Protein AF-A0A7D8YXH8-F1 (afdb_monomer_lite)

pLDDT: mean 77.18, std 12.76, range [33.03, 92.81]

Organism: NCBI:txid1316786

Structure (mmCIF, N/CA/C/O backbone):
data_AF-A0A7D8YXH8-F1
#
_entry.id   AF-A0A7D8YXH8-F1
#
loop_
_atom_site.group_PDB
_atom_site.id
_atom_site.type_symbol
_atom_site.label_atom_id
_atom_site.label_alt_id
_atom_site.label_comp_id
_atom_site.label_asym_id
_atom_site.label_entity_id
_atom_site.label_seq_id
_atom_site.pdbx_PDB_ins_code
_atom_site.Cartn_x
_atom_site.Cartn_y
_atom_site.Cartn_z
_atom_site.occupancy
_atom_site.B_iso_or_equiv
_atom_site.auth_seq_id
_atom_site.auth_comp_id
_atom_site.auth_asym_id
_atom_site.auth_atom_id
_atom_site.pdbx_PDB_model_num
ATOM 1 N N . MET A 1 1 ? 0.342 18.482 -1.481 1.00 33.03 1 MET A N 1
ATOM 2 C CA . MET A 1 1 ? 1.082 17.246 -1.129 1.00 33.03 1 MET A CA 1
ATOM 3 C C . MET A 1 1 ? 0.401 16.021 -1.757 1.00 33.03 1 MET A C 1
ATOM 5 O O . MET A 1 1 ? 0.217 15.028 -1.075 1.00 33.03 1 MET A O 1
ATOM 9 N N . ALA A 1 2 ? 0.004 16.087 -3.037 1.00 36.50 2 ALA A N 1
ATOM 10 C CA . ALA A 1 2 ? -0.934 15.118 -3.626 1.00 36.50 2 ALA A CA 1
ATOM 11 C C . ALA A 1 2 ? -0.497 14.512 -4.977 1.00 36.50 2 ALA A C 1
ATOM 13 O O . ALA A 1 2 ? -1.180 13.625 -5.466 1.00 36.50 2 ALA A O 1
ATOM 14 N N . ASN A 1 3 ? 0.640 14.925 -5.553 1.00 48.53 3 ASN A N 1
ATOM 15 C CA . ASN A 1 3 ? 1.029 14.506 -6.913 1.00 48.53 3 ASN A CA 1
ATOM 16 C C . ASN A 1 3 ? 2.271 13.592 -6.931 1.00 48.53 3 ASN A C 1
ATOM 18 O O . ASN A 1 3 ? 2.843 13.333 -7.976 1.00 48.53 3 ASN A O 1
ATOM 22 N N . HIS A 1 4 ? 2.781 13.192 -5.763 1.00 54.00 4 HIS A N 1
ATOM 23 C CA . HIS A 1 4 ? 4.034 12.425 -5.662 1.00 54.00 4 HIS A CA 1
ATOM 24 C C . HIS A 1 4 ? 4.013 11.425 -4.495 1.00 54.00 4 HIS A C 1
ATOM 26 O O . HIS A 1 4 ? 5.056 10.936 -4.063 1.00 54.00 4 HIS A O 1
ATOM 32 N N . SER A 1 5 ? 2.822 11.125 -3.957 1.00 46.88 5 SER A N 1
ATOM 33 C CA . SER A 1 5 ? 2.689 10.123 -2.902 1.00 46.88 5 SER A CA 1
ATOM 34 C C . SER A 1 5 ? 2.623 8.737 -3.516 1.00 46.88 5 SER A C 1
ATOM 36 O O . SER A 1 5 ? 1.574 8.244 -3.914 1.00 46.88 5 SER A O 1
ATOM 38 N N . PHE A 1 6 ? 3.792 8.126 -3.546 1.00 52.47 6 PHE A N 1
ATOM 39 C CA . PHE A 1 6 ? 3.978 6.696 -3.630 1.00 52.47 6 PHE A CA 1
ATOM 40 C C . PHE A 1 6 ? 3.011 5.914 -2.742 1.00 52.47 6 PHE A C 1
ATOM 42 O O . PHE A 1 6 ? 2.905 6.195 -1.548 1.00 52.47 6 PHE A O 1
ATOM 49 N N . GLY A 1 7 ? 2.421 4.860 -3.301 1.00 54.75 7 GLY A N 1
ATOM 50 C CA . GLY A 1 7 ? 1.753 3.833 -2.518 1.00 54.75 7 GLY A CA 1
ATOM 51 C C . GLY A 1 7 ? 0.316 4.188 -2.173 1.00 54.75 7 GLY A C 1
ATOM 52 O O . GLY A 1 7 ? 0.025 4.882 -1.201 1.00 54.75 7 GLY A O 1
ATOM 53 N N . GLY A 1 8 ? -0.580 3.592 -2.946 1.00 59.09 8 GLY A N 1
ATOM 54 C CA . GLY A 1 8 ? -1.965 3.413 -2.569 1.00 59.09 8 GLY A CA 1
ATOM 55 C C . GLY A 1 8 ? -2.887 4.335 -3.333 1.00 59.09 8 GLY A C 1
ATOM 56 O O . GLY A 1 8 ? -3.049 5.504 -2.990 1.00 59.09 8 GLY A O 1
ATOM 57 N N . THR A 1 9 ? -3.543 3.769 -4.341 1.00 63.91 9 THR A N 1
ATOM 58 C CA . THR A 1 9 ? -4.816 4.264 -4.862 1.00 63.91 9 THR A CA 1
ATOM 59 C C . THR A 1 9 ? -5.681 4.768 -3.707 1.00 63.91 9 THR A C 1
ATOM 61 O O . THR A 1 9 ? -5.670 4.175 -2.624 1.00 63.91 9 THR A O 1
ATOM 64 N N . VAL A 1 10 ? -6.442 5.840 -3.941 1.00 68.81 10 VAL A N 1
ATOM 65 C CA . VAL A 1 10 ? -7.329 6.465 -2.939 1.00 68.81 10 VAL A CA 1
ATOM 66 C C . VAL A 1 10 ? -8.143 5.417 -2.169 1.00 68.81 10 VAL A C 1
ATOM 68 O O . VAL A 1 10 ? -8.282 5.514 -0.955 1.00 68.81 10 VAL A O 1
ATOM 71 N N . ASP A 1 11 ? -8.567 4.361 -2.862 1.00 67.38 11 ASP A N 1
ATOM 72 C CA . ASP A 1 11 ? -9.220 3.176 -2.309 1.00 67.38 11 ASP A CA 1
ATOM 73 C C . ASP A 1 11 ? -8.475 2.543 -1.109 1.00 67.38 11 ASP A C 1
ATOM 75 O O . ASP A 1 11 ? -8.995 2.485 0.007 1.00 67.38 11 ASP A O 1
ATOM 79 N N . THR A 1 12 ? -7.204 2.175 -1.286 1.00 71.12 12 THR A N 1
ATOM 80 C CA . THR A 1 12 ? -6.385 1.547 -0.233 1.00 71.12 12 THR A CA 1
ATOM 81 C C . THR A 1 12 ? -6.107 2.479 0.952 1.00 71.12 12 THR A C 1
ATOM 83 O O . THR A 1 12 ? -6.006 2.024 2.099 1.00 71.12 12 THR A O 1
ATOM 86 N N . GLN A 1 13 ? -6.009 3.789 0.698 1.00 73.19 13 GLN A N 1
ATOM 87 C CA . GLN A 1 13 ? -5.828 4.798 1.743 1.00 73.19 13 GLN A CA 1
ATOM 88 C C . GLN A 1 13 ? -7.108 4.964 2.564 1.00 73.19 13 GLN A C 1
ATOM 90 O O . GLN A 1 13 ? -7.046 4.997 3.794 1.00 73.19 13 GLN A O 1
ATOM 95 N N . CYS A 1 14 ? -8.269 4.999 1.903 1.00 81.00 14 CYS A N 1
ATOM 96 C CA . CYS A 1 14 ? -9.569 5.035 2.562 1.00 81.00 14 CYS A CA 1
ATOM 97 C C . CYS A 1 14 ? -9.785 3.791 3.425 1.00 81.00 14 CYS A C 1
ATOM 99 O O . CYS A 1 14 ? -10.120 3.925 4.602 1.00 81.00 14 CYS A O 1
ATOM 101 N N . PHE A 1 15 ? -9.525 2.598 2.887 1.00 77.81 15 PHE A N 1
ATOM 102 C CA . PHE A 1 15 ? -9.697 1.347 3.623 1.00 77.81 15 PHE A CA 1
ATOM 103 C C . PHE A 1 15 ? -8.807 1.305 4.872 1.00 77.81 15 PHE A C 1
ATOM 105 O O . PHE A 1 15 ? -9.300 1.139 5.991 1.00 77.81 15 PHE A O 1
ATOM 112 N N . THR A 1 16 ? -7.507 1.578 4.708 1.00 80.62 16 THR A N 1
ATOM 113 C CA . THR A 1 16 ? -6.550 1.633 5.827 1.00 80.62 16 THR A CA 1
ATOM 114 C C . THR A 1 16 ? -6.943 2.696 6.858 1.00 80.62 16 THR A C 1
ATOM 116 O O . THR A 1 16 ? -6.845 2.455 8.063 1.00 80.62 16 THR A O 1
ATOM 119 N N . GLY A 1 17 ? -7.429 3.856 6.409 1.00 84.12 17 GLY A N 1
ATOM 120 C CA . GLY A 1 17 ? -7.918 4.922 7.280 1.00 84.12 17 GLY A CA 1
ATOM 121 C C . GLY A 1 17 ? -9.124 4.493 8.117 1.00 84.12 17 GLY A C 1
ATOM 122 O O . GLY A 1 17 ? -9.136 4.695 9.331 1.00 84.12 17 GLY A O 1
ATOM 123 N N . VAL A 1 18 ? -10.110 3.832 7.507 1.00 87.12 18 VAL A N 1
ATOM 124 C CA . VAL A 1 18 ? -11.296 3.314 8.209 1.00 87.12 18 VAL A CA 1
ATOM 125 C C . VAL A 1 18 ? -10.914 2.237 9.231 1.00 87.12 18 VAL A C 1
ATOM 127 O O . VAL A 1 18 ? -11.410 2.251 10.362 1.00 87.12 18 VAL A O 1
ATOM 130 N N . LEU A 1 19 ? -9.984 1.340 8.893 1.00 86.38 19 LEU A N 1
ATOM 131 C CA . LEU A 1 19 ? -9.452 0.331 9.822 1.00 86.38 19 LEU A CA 1
ATOM 132 C C . LEU A 1 19 ? -8.724 0.971 11.011 1.00 86.38 19 LEU A C 1
ATOM 134 O O . LEU A 1 19 ? -8.915 0.564 12.158 1.00 86.38 19 LEU A O 1
ATOM 138 N N . ALA A 1 20 ? -7.933 2.016 10.768 1.00 87.38 20 ALA A N 1
ATOM 139 C CA . ALA A 1 20 ? -7.242 2.740 11.831 1.00 87.38 20 ALA A CA 1
ATOM 140 C C . ALA A 1 20 ? -8.224 3.471 12.763 1.00 87.38 20 ALA A C 1
ATOM 142 O O . ALA A 1 20 ? -8.088 3.406 13.990 1.00 87.38 20 ALA A O 1
ATOM 143 N N . ILE A 1 21 ? -9.246 4.126 12.204 1.00 91.81 21 ILE A N 1
ATOM 144 C CA . ILE A 1 21 ? -10.276 4.835 12.977 1.00 91.81 21 ILE A CA 1
ATOM 145 C C . ILE A 1 21 ? -11.101 3.846 13.809 1.00 91.81 21 ILE A C 1
ATOM 147 O O . ILE A 1 21 ? -11.270 4.049 15.012 1.00 91.81 21 ILE A O 1
ATOM 151 N N . SER A 1 22 ? -11.572 2.751 13.208 1.00 90.00 22 SER A N 1
ATOM 152 C CA . SER A 1 22 ? -12.355 1.724 13.911 1.00 90.00 22 SER A CA 1
ATOM 153 C C . SER A 1 22 ? -11.564 1.065 15.047 1.00 90.00 22 SER A C 1
ATOM 155 O O . SER A 1 22 ? -12.099 0.888 16.148 1.00 90.00 22 SER A O 1
ATOM 157 N N . THR A 1 23 ? -10.273 0.795 14.836 1.00 90.81 23 THR A N 1
ATOM 158 C CA . THR A 1 23 ? -9.365 0.301 15.883 1.00 90.81 23 THR A CA 1
ATOM 159 C C . THR A 1 23 ? -9.217 1.326 17.010 1.00 90.81 23 THR A C 1
ATOM 161 O O . THR A 1 23 ? -9.365 0.981 18.182 1.00 90.81 23 THR A O 1
ATOM 164 N N . SER A 1 24 ? -9.017 2.604 16.676 1.00 92.19 24 SER A N 1
ATOM 165 C CA . SER A 1 24 ? -8.848 3.686 17.660 1.00 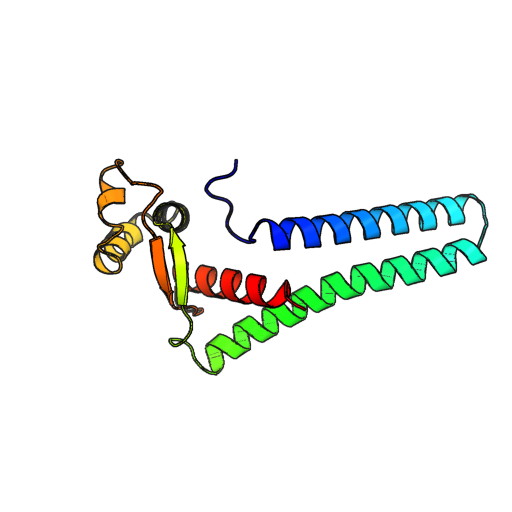92.19 24 SER A CA 1
ATOM 166 C C . SER A 1 24 ? -10.097 3.895 18.523 1.00 92.19 24 SER A C 1
ATOM 168 O O . SER A 1 24 ? -9.999 4.008 19.746 1.00 92.19 24 SER A O 1
ATOM 170 N N . ILE A 1 25 ? -11.288 3.877 17.911 1.00 92.81 25 ILE A N 1
ATOM 171 C CA . ILE A 1 25 ? -12.575 3.957 18.624 1.00 92.81 25 ILE A CA 1
ATOM 172 C C . ILE A 1 25 ? -12.739 2.759 19.562 1.00 92.81 25 ILE A C 1
ATOM 174 O O . ILE A 1 25 ? -13.192 2.911 20.700 1.00 92.81 25 ILE A O 1
ATOM 178 N N . SER A 1 26 ? -12.355 1.568 19.102 1.00 89.19 26 SER A N 1
ATOM 179 C CA . SER A 1 26 ? -12.490 0.343 19.888 1.00 89.19 26 SER A CA 1
ATOM 180 C C . SER A 1 26 ? -11.580 0.355 21.117 1.00 89.19 26 SER A C 1
ATOM 182 O O . SER A 1 26 ? -12.048 0.065 22.221 1.00 89.19 26 SER A O 1
ATOM 184 N N . ILE A 1 27 ? -10.334 0.816 20.961 1.00 90.62 27 ILE A N 1
ATOM 185 C CA . ILE A 1 27 ? -9.391 1.035 22.068 1.00 90.62 27 ILE A CA 1
ATOM 186 C C . ILE A 1 27 ? -9.943 2.067 23.053 1.00 90.62 27 ILE A C 1
ATOM 188 O O . ILE A 1 27 ? -9.937 1.830 24.261 1.00 90.62 27 ILE A O 1
ATOM 192 N N . TYR A 1 28 ? -10.462 3.194 22.558 1.00 92.12 28 TYR A N 1
ATOM 193 C CA . TYR A 1 28 ? -11.022 4.240 23.413 1.00 92.12 28 TYR A CA 1
ATOM 194 C C . TYR A 1 28 ? -12.183 3.719 24.275 1.00 92.12 28 TYR A C 1
ATOM 196 O O . TYR A 1 28 ? -12.224 3.960 25.485 1.00 92.12 28 TYR A O 1
ATOM 204 N N . LYS A 1 29 ? -13.104 2.946 23.686 1.00 88.94 29 LYS A N 1
ATOM 205 C CA . LYS A 1 29 ? -14.231 2.346 24.421 1.00 88.94 29 LYS A CA 1
ATOM 206 C C . LYS A 1 29 ? -13.788 1.263 25.405 1.00 88.94 29 LYS A C 1
ATOM 208 O O . LYS A 1 29 ? -14.336 1.193 26.510 1.00 88.94 29 LYS A O 1
ATOM 213 N N . ALA A 1 30 ? -12.781 0.465 25.046 1.00 87.62 30 ALA A N 1
ATOM 214 C CA . ALA A 1 30 ? -12.176 -0.504 25.954 1.00 87.62 30 ALA A CA 1
ATOM 215 C C . ALA A 1 30 ? -11.520 0.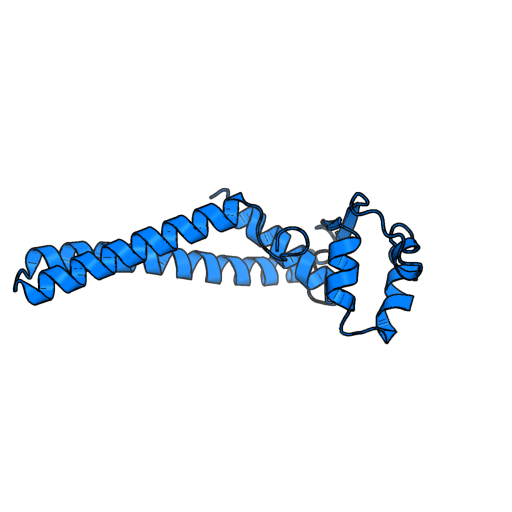194 27.157 1.00 87.62 30 ALA A C 1
ATOM 217 O O . ALA A 1 30 ? -11.735 -0.224 28.293 1.00 87.62 30 ALA A O 1
ATOM 218 N N . TRP A 1 31 ? -10.793 1.292 26.925 1.00 89.81 31 TRP A N 1
ATOM 219 C CA . TRP A 1 31 ? -10.138 2.080 27.971 1.00 89.81 31 TRP A CA 1
ATOM 220 C C . TRP A 1 31 ? -11.139 2.756 28.909 1.00 89.81 31 TRP A C 1
ATOM 222 O O . TRP A 1 31 ? -11.001 2.677 30.132 1.00 89.81 31 TRP A O 1
ATOM 232 N N . LYS A 1 32 ? -12.194 3.364 28.354 1.00 91.12 32 LYS A N 1
ATOM 233 C CA . LYS A 1 32 ? -13.262 3.974 29.154 1.00 91.12 32 LYS A CA 1
ATOM 234 C C . LYS A 1 32 ? -13.959 2.938 30.048 1.00 91.12 32 LYS A C 1
ATOM 236 O O . LYS A 1 32 ? -14.231 3.226 31.208 1.00 91.12 32 LYS A O 1
ATOM 241 N N . SER A 1 33 ? -14.173 1.717 29.556 1.00 86.88 33 SER A N 1
ATOM 242 C CA . SER A 1 33 ? -14.820 0.649 30.339 1.00 86.88 33 SER A CA 1
ATOM 243 C C . SER A 1 33 ? -13.972 0.156 31.516 1.00 86.88 33 SER A C 1
ATOM 245 O O . SER A 1 33 ? -14.530 -0.172 32.561 1.00 86.88 33 SER A O 1
ATOM 247 N N . ILE A 1 34 ? -12.636 0.164 31.391 1.00 88.88 34 ILE A N 1
ATOM 248 C CA . ILE A 1 34 ? -11.721 -0.143 32.509 1.00 88.88 34 ILE A CA 1
ATOM 249 C C . ILE A 1 34 ? -11.874 0.899 33.620 1.00 88.88 34 ILE A C 1
ATOM 251 O O . ILE A 1 34 ? -11.953 0.545 34.793 1.00 88.88 34 ILE A O 1
ATOM 255 N N . ARG A 1 35 ? -11.951 2.187 33.251 1.00 88.44 35 ARG A N 1
ATOM 256 C CA . ARG A 1 35 ? -12.139 3.293 34.208 1.00 88.44 35 ARG A CA 1
ATOM 257 C C . ARG A 1 35 ? -13.472 3.192 34.954 1.00 88.44 35 ARG A C 1
ATOM 259 O O . ARG A 1 35 ? -13.540 3.569 36.115 1.00 88.44 35 ARG A O 1
ATOM 266 N N . GLU A 1 36 ? -14.509 2.679 34.296 1.00 89.44 36 GLU A N 1
ATOM 267 C CA . GLU A 1 36 ? -15.846 2.496 34.874 1.00 89.44 36 GLU A CA 1
ATOM 268 C C . GLU A 1 36 ? -16.028 1.154 35.617 1.00 89.44 36 GLU A C 1
ATOM 270 O O . GLU A 1 36 ? -17.141 0.863 36.045 1.00 89.44 36 GLU A O 1
ATOM 275 N N . LEU A 1 37 ? -14.973 0.332 35.775 1.00 86.94 37 LEU A N 1
ATOM 276 C CA . LEU A 1 37 ? -15.018 -1.006 36.404 1.00 86.94 37 LEU A CA 1
ATOM 277 C C . LEU A 1 37 ? -16.006 -1.998 35.744 1.00 86.94 37 LEU A C 1
ATOM 279 O O . LEU A 1 37 ? -16.438 -2.971 36.360 1.00 86.94 37 LEU A O 1
ATOM 283 N N . LYS A 1 38 ? -16.331 -1.802 34.459 1.00 86.62 38 LYS A N 1
ATOM 284 C CA . LYS A 1 38 ? -17.249 -2.667 33.693 1.00 86.62 38 LYS A CA 1
ATOM 285 C C . LYS A 1 38 ? -16.476 -3.705 32.879 1.00 86.62 38 LYS A C 1
ATOM 287 O O . LYS A 1 38 ? -16.112 -3.472 31.723 1.00 86.62 38 LYS A O 1
ATOM 292 N N . ILE A 1 39 ? -16.239 -4.869 33.482 1.00 85.31 39 ILE A N 1
ATOM 293 C CA . ILE A 1 39 ? -15.450 -5.962 32.886 1.00 85.31 39 ILE A CA 1
ATOM 294 C C . ILE A 1 39 ? -16.121 -6.587 31.654 1.00 85.31 39 ILE A C 1
ATOM 296 O O . ILE A 1 39 ? -15.422 -6.900 30.688 1.00 85.31 39 ILE A O 1
ATOM 300 N N . ASP A 1 40 ? -17.447 -6.724 31.639 1.00 88.44 40 ASP A N 1
ATOM 301 C CA . ASP A 1 40 ? -18.154 -7.368 30.521 1.00 88.44 40 ASP A CA 1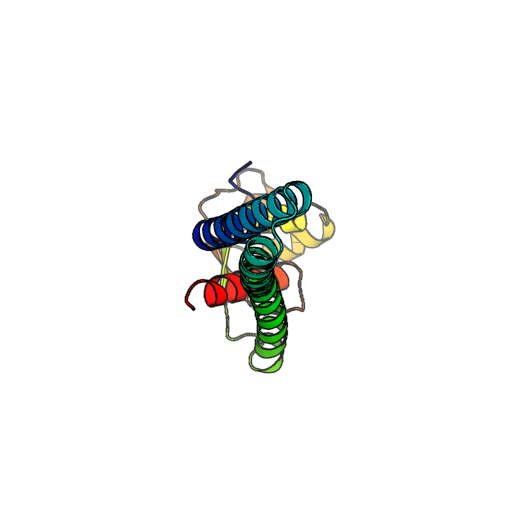
ATOM 302 C C . ASP A 1 40 ? -18.022 -6.567 29.220 1.00 88.44 40 ASP A C 1
ATOM 304 O O . ASP A 1 40 ? -17.716 -7.114 28.160 1.00 88.44 40 ASP A O 1
ATOM 308 N N . VAL A 1 41 ? -18.130 -5.240 29.321 1.00 86.12 41 VAL A N 1
ATOM 309 C CA . VAL A 1 41 ? -17.964 -4.330 28.181 1.00 86.12 41 VAL A CA 1
ATOM 310 C C . VAL A 1 41 ? -16.504 -4.302 27.727 1.00 86.12 41 VAL A C 1
ATOM 312 O O . VAL A 1 41 ? -16.227 -4.331 26.530 1.00 86.12 41 VAL A O 1
ATOM 315 N N . HIS A 1 42 ? -15.544 -4.314 28.656 1.00 91.25 42 HIS A N 1
ATOM 316 C CA . HIS A 1 42 ? -14.126 -4.377 28.296 1.00 91.25 42 HIS A CA 1
ATOM 317 C C . HIS A 1 42 ? -13.814 -5.593 27.409 1.00 91.25 42 HIS A C 1
ATOM 319 O O . HIS A 1 42 ? -13.153 -5.441 26.382 1.00 91.25 42 HIS A O 1
ATOM 325 N N . ARG A 1 43 ? -14.343 -6.775 27.750 1.00 89.62 43 ARG A N 1
ATOM 326 C CA . ARG A 1 43 ? -14.121 -8.013 26.985 1.00 89.62 43 ARG A CA 1
ATOM 327 C C . ARG A 1 43 ? -14.658 -7.926 25.555 1.00 89.62 43 ARG A C 1
ATOM 329 O O . ARG A 1 43 ? -13.951 -8.299 24.620 1.00 89.62 43 ARG A O 1
ATOM 336 N N . GLU A 1 44 ? -15.862 -7.382 25.376 1.00 92.38 44 GLU A N 1
ATOM 337 C CA . GLU A 1 44 ? -16.472 -7.194 24.051 1.00 92.38 44 GLU A CA 1
ATOM 338 C C . GLU A 1 44 ? -15.633 -6.257 23.167 1.00 92.38 44 GLU A C 1
ATOM 340 O O . GLU A 1 44 ? -15.349 -6.562 22.005 1.00 92.38 44 GLU A O 1
ATOM 345 N N . TRP A 1 45 ? -15.184 -5.127 23.720 1.00 91.44 45 TRP A N 1
ATOM 346 C CA . TRP A 1 45 ? -14.414 -4.134 22.965 1.00 91.44 45 TRP A CA 1
ATOM 347 C C . TRP A 1 45 ? -12.964 -4.558 22.719 1.00 91.44 45 TRP A C 1
ATOM 349 O O . TRP A 1 45 ? -12.399 -4.215 21.677 1.00 91.44 45 TRP A O 1
ATOM 359 N N . VAL A 1 46 ? -12.374 -5.358 23.610 1.00 91.75 46 VAL A N 1
ATOM 360 C CA . VAL A 1 46 ? -11.054 -5.963 23.396 1.00 91.75 46 VAL A CA 1
ATOM 361 C C . VAL A 1 46 ? -11.096 -6.952 22.237 1.00 91.75 46 VAL A C 1
ATOM 363 O O . VAL A 1 46 ? -10.265 -6.839 21.340 1.00 91.75 46 VAL A O 1
ATOM 366 N N . LEU A 1 47 ? -12.083 -7.856 22.185 1.00 91.69 47 LEU A N 1
ATOM 367 C CA . LEU A 1 47 ? -12.197 -8.821 21.086 1.00 91.69 47 LEU A CA 1
ATOM 368 C C . LEU A 1 47 ? -12.341 -8.120 19.727 1.00 91.69 47 LEU A C 1
ATOM 370 O O . LEU A 1 47 ? -11.661 -8.483 18.769 1.00 91.69 47 LEU A O 1
ATOM 374 N N . ARG A 1 48 ? -13.166 -7.066 19.659 1.00 89.56 48 ARG A N 1
ATOM 375 C CA . ARG A 1 48 ? -13.314 -6.243 18.446 1.00 89.56 48 ARG A CA 1
ATOM 376 C C . ARG A 1 48 ? -12.008 -5.560 18.050 1.00 89.56 48 ARG A C 1
ATOM 378 O O . ARG A 1 48 ? -11.646 -5.571 16.880 1.00 89.56 48 ARG A O 1
ATOM 385 N N . THR A 1 49 ? -11.272 -5.018 19.020 1.00 91.06 49 THR A N 1
ATOM 386 C CA . THR A 1 49 ? -9.968 -4.386 18.770 1.00 91.06 49 THR A CA 1
ATOM 387 C C . THR A 1 49 ? -8.966 -5.381 18.190 1.00 91.06 49 THR A C 1
ATOM 389 O O . THR A 1 49 ? -8.311 -5.070 17.199 1.00 91.06 49 THR A O 1
ATOM 392 N N . TRP A 1 50 ? -8.870 -6.586 18.760 1.00 90.56 50 TRP A N 1
ATOM 393 C CA . TRP A 1 50 ? -7.980 -7.631 18.247 1.00 90.56 50 TRP A CA 1
ATOM 394 C C . TRP A 1 50 ? -8.399 -8.138 16.869 1.00 90.56 50 TRP A C 1
ATOM 396 O O . TRP A 1 50 ? -7.526 -8.419 16.055 1.00 90.56 50 TRP A O 1
ATOM 406 N N . ALA A 1 51 ? -9.700 -8.202 16.571 1.00 90.25 51 ALA A N 1
ATOM 407 C CA . ALA A 1 51 ? -10.177 -8.535 15.231 1.00 90.25 51 ALA A CA 1
ATOM 408 C C . ALA A 1 51 ? -9.730 -7.486 14.194 1.00 90.25 51 ALA A C 1
ATOM 410 O O . ALA A 1 51 ? -9.171 -7.845 13.157 1.00 90.25 51 ALA A O 1
ATOM 411 N N . TYR A 1 52 ? -9.889 -6.190 14.491 1.00 88.31 52 TYR A N 1
ATOM 412 C CA . TYR A 1 52 ? -9.447 -5.118 13.590 1.00 88.31 52 TYR A CA 1
ATOM 413 C C . TYR A 1 52 ? -7.921 -5.059 13.460 1.00 88.31 52 TYR A C 1
ATOM 415 O O . TYR A 1 52 ? -7.399 -5.055 12.347 1.00 88.31 52 TYR A O 1
ATOM 423 N N . ALA A 1 53 ? -7.185 -5.103 14.572 1.00 88.00 53 ALA A N 1
ATOM 424 C CA . ALA A 1 53 ? -5.723 -5.109 14.551 1.00 88.00 53 ALA A CA 1
ATOM 425 C C . ALA A 1 53 ? -5.160 -6.356 13.845 1.00 88.00 53 ALA A C 1
ATOM 427 O O . ALA A 1 53 ? -4.203 -6.258 13.076 1.00 88.00 53 ALA A O 1
ATOM 428 N N . GLY A 1 54 ? -5.793 -7.513 14.057 1.00 87.56 54 GLY A N 1
ATOM 429 C CA . GLY A 1 54 ? -5.477 -8.764 13.377 1.00 87.56 54 GLY A CA 1
ATOM 430 C C . GLY A 1 54 ? -5.647 -8.645 11.868 1.00 87.56 54 GLY A C 1
ATOM 431 O O . GLY A 1 54 ? -4.726 -8.993 11.139 1.00 87.56 54 GLY A O 1
ATOM 432 N N . SER A 1 55 ? -6.755 -8.062 11.395 1.00 86.56 55 SER A N 1
ATOM 433 C CA . SER A 1 55 ? -6.974 -7.852 9.957 1.00 86.56 55 SER A CA 1
ATOM 434 C C . SER A 1 55 ? -5.874 -6.997 9.311 1.00 86.56 55 SER A C 1
ATOM 436 O O . SER A 1 55 ? -5.343 -7.371 8.265 1.00 86.56 55 SER A O 1
ATOM 438 N N . ILE A 1 56 ? -5.443 -5.915 9.974 1.00 85.50 56 ILE A N 1
ATOM 439 C CA . ILE A 1 56 ? -4.349 -5.050 9.502 1.00 85.50 56 ILE A CA 1
ATOM 440 C C . ILE A 1 56 ? -3.045 -5.848 9.399 1.00 85.50 56 ILE A C 1
ATOM 442 O O . ILE A 1 56 ? -2.323 -5.739 8.406 1.00 85.50 56 ILE A O 1
ATOM 446 N N . LEU A 1 57 ? -2.740 -6.666 10.408 1.00 86.38 57 LEU A N 1
ATOM 447 C CA . LEU A 1 57 ? -1.542 -7.499 10.409 1.00 86.38 57 LEU A CA 1
ATOM 448 C C . LEU A 1 57 ? -1.593 -8.562 9.301 1.00 86.38 57 LEU A C 1
ATOM 450 O O . LEU A 1 57 ? -0.610 -8.742 8.583 1.00 86.38 57 LEU A O 1
ATOM 454 N N . SER A 1 58 ? -2.739 -9.219 9.115 1.00 87.19 58 SER A N 1
ATOM 455 C CA . SER A 1 58 ? -2.951 -10.206 8.054 1.00 87.19 58 SER A CA 1
ATOM 456 C C . SER A 1 58 ? -2.743 -9.598 6.669 1.00 87.19 58 SER A C 1
ATOM 458 O O . SER A 1 58 ? -1.977 -10.151 5.885 1.00 87.19 58 SER A O 1
ATOM 460 N N . LEU A 1 59 ? -3.324 -8.425 6.392 1.00 82.25 59 LEU A N 1
ATOM 461 C CA . LEU A 1 59 ? -3.125 -7.689 5.135 1.00 82.25 59 LEU A CA 1
ATOM 462 C C . LEU A 1 59 ? -1.638 -7.425 4.855 1.00 82.25 59 LEU A C 1
ATOM 464 O O . LEU A 1 59 ? -1.177 -7.576 3.725 1.00 82.25 59 LEU A O 1
ATOM 468 N N . ARG A 1 60 ? -0.857 -7.072 5.884 1.00 82.06 60 ARG A N 1
ATOM 469 C CA . ARG A 1 60 ? 0.588 -6.826 5.743 1.00 82.06 60 ARG A CA 1
ATOM 470 C C . ARG A 1 60 ? 1.380 -8.104 5.465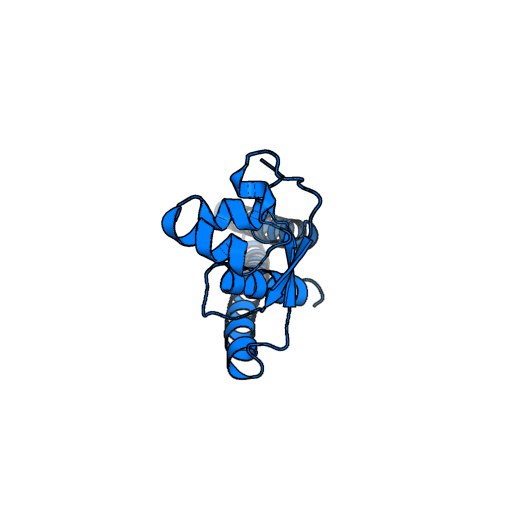 1.00 82.06 60 ARG A C 1
ATOM 472 O O . ARG A 1 60 ? 2.274 -8.082 4.624 1.00 82.06 60 ARG A O 1
ATOM 479 N N . ILE A 1 61 ? 1.045 -9.215 6.118 1.00 86.31 61 ILE A N 1
ATOM 480 C CA . ILE A 1 61 ? 1.698 -10.513 5.877 1.00 86.31 61 ILE A CA 1
ATOM 481 C C . ILE A 1 61 ? 1.370 -11.028 4.467 1.00 86.31 61 ILE A C 1
ATOM 483 O O . ILE A 1 61 ? 2.266 -11.453 3.733 1.00 86.31 61 ILE A O 1
ATOM 487 N N . VAL A 1 62 ? 0.103 -10.937 4.058 1.00 85.12 62 VAL A N 1
ATOM 488 C CA . VAL A 1 62 ? -0.344 -11.312 2.709 1.00 85.12 62 VAL A CA 1
ATOM 489 C C . VAL A 1 62 ? 0.380 -10.475 1.654 1.00 85.12 62 VAL A C 1
ATOM 491 O O . VAL A 1 62 ? 0.885 -11.017 0.677 1.00 85.12 62 VAL A O 1
ATOM 494 N N . MET A 1 63 ? 0.549 -9.173 1.882 1.00 81.50 63 MET A N 1
ATOM 495 C CA . MET A 1 63 ? 1.291 -8.313 0.961 1.00 81.50 63 MET A CA 1
ATOM 496 C C . MET A 1 63 ? 2.743 -8.783 0.753 1.00 81.50 63 MET A C 1
ATOM 498 O O . MET A 1 63 ? 3.200 -8.907 -0.381 1.00 81.50 63 MET A O 1
ATOM 502 N N . VAL A 1 64 ? 3.474 -9.085 1.831 1.00 84.75 64 VAL A N 1
ATOM 503 C CA . VAL A 1 64 ? 4.874 -9.540 1.732 1.00 84.75 64 VAL A CA 1
ATOM 504 C C . VAL A 1 64 ? 4.971 -10.888 1.016 1.00 84.75 64 VAL A C 1
ATOM 506 O O . VAL A 1 64 ? 5.829 -11.069 0.154 1.00 84.75 64 VAL A O 1
ATOM 509 N N . THR A 1 65 ? 4.074 -11.822 1.335 1.00 86.38 65 THR A N 1
ATOM 510 C CA . THR A 1 65 ? 4.061 -13.148 0.698 1.00 86.38 65 THR A CA 1
ATOM 511 C C . THR A 1 65 ? 3.739 -13.071 -0.794 1.00 86.38 65 THR A C 1
ATOM 513 O O . THR A 1 65 ? 4.394 -13.749 -1.583 1.00 86.38 65 THR A O 1
ATOM 516 N N . LEU A 1 66 ? 2.819 -12.193 -1.204 1.00 83.25 66 LEU A N 1
ATOM 517 C CA . LEU A 1 66 ? 2.511 -11.955 -2.616 1.00 83.25 66 LEU A CA 1
ATOM 518 C C . LEU A 1 66 ? 3.686 -11.326 -3.372 1.00 83.25 66 LEU A C 1
ATOM 520 O O . LEU A 1 66 ? 3.987 -11.769 -4.476 1.00 83.25 66 LEU A O 1
ATOM 524 N N . ILE A 1 67 ? 4.388 -10.350 -2.786 1.00 84.38 67 ILE A N 1
ATOM 525 C CA . ILE A 1 67 ? 5.583 -9.748 -3.406 1.00 84.38 67 ILE A CA 1
ATOM 526 C C . ILE A 1 67 ? 6.640 -10.821 -3.692 1.00 84.38 67 ILE A C 1
ATOM 528 O O . ILE A 1 67 ? 7.146 -10.908 -4.809 1.00 84.38 67 ILE A O 1
ATOM 532 N N . ILE A 1 68 ? 6.953 -11.651 -2.693 1.00 85.25 68 ILE A N 1
ATOM 533 C CA . ILE A 1 68 ? 7.952 -12.721 -2.827 1.00 85.25 68 ILE A CA 1
ATOM 534 C C . ILE A 1 68 ? 7.476 -13.776 -3.836 1.00 85.25 68 ILE A C 1
ATOM 536 O O . ILE A 1 68 ? 8.257 -14.235 -4.665 1.00 85.25 68 ILE A O 1
ATOM 540 N N . GLY A 1 69 ? 6.191 -14.139 -3.800 1.00 83.88 69 GLY A N 1
ATOM 541 C CA . GLY A 1 69 ? 5.609 -15.113 -4.721 1.00 83.88 69 GLY A CA 1
ATOM 542 C C . GLY A 1 69 ? 5.643 -14.653 -6.179 1.00 83.88 69 GLY A C 1
ATOM 543 O O . GLY A 1 69 ? 6.015 -15.429 -7.056 1.00 83.88 69 GLY A O 1
ATOM 544 N N . ILE A 1 70 ? 5.305 -13.391 -6.450 1.00 82.50 70 ILE A N 1
ATOM 545 C CA . ILE A 1 70 ? 5.313 -12.831 -7.810 1.00 82.50 70 ILE A CA 1
ATOM 546 C C . ILE A 1 70 ? 6.733 -12.815 -8.383 1.00 82.50 70 ILE A C 1
ATOM 548 O O . ILE A 1 70 ? 6.931 -13.228 -9.527 1.00 82.50 70 ILE A O 1
ATOM 552 N N . ASP A 1 71 ? 7.714 -12.398 -7.581 1.00 82.81 71 ASP A N 1
ATOM 553 C CA . ASP A 1 71 ? 9.123 -12.376 -7.983 1.00 82.81 71 ASP A CA 1
ATOM 554 C C . ASP A 1 71 ? 9.663 -13.786 -8.269 1.00 82.81 71 ASP A C 1
ATOM 556 O O . ASP A 1 71 ? 10.338 -13.996 -9.275 1.00 82.81 71 ASP A O 1
ATOM 560 N N . ALA A 1 72 ? 9.288 -14.772 -7.445 1.00 81.50 72 ALA A N 1
ATOM 561 C CA . ALA A 1 72 ? 9.729 -16.156 -7.599 1.00 81.50 72 ALA A CA 1
ATOM 562 C C . ALA A 1 72 ? 9.085 -16.884 -8.794 1.00 81.50 72 ALA A C 1
ATOM 564 O O . ALA A 1 72 ? 9.738 -17.704 -9.436 1.00 81.50 72 ALA A O 1
ATOM 565 N N . ILE A 1 73 ? 7.808 -16.618 -9.086 1.00 78.88 73 ILE A N 1
ATOM 566 C CA . ILE A 1 73 ? 7.054 -17.354 -10.114 1.00 78.88 73 ILE A CA 1
ATOM 567 C C . ILE A 1 73 ? 7.247 -16.725 -11.498 1.00 78.88 73 ILE A C 1
ATOM 569 O O . ILE A 1 73 ? 7.487 -17.439 -12.470 1.00 78.88 73 ILE A O 1
ATOM 573 N N . CYS A 1 74 ? 7.114 -15.399 -11.608 1.00 73.25 74 CYS A N 1
ATOM 574 C CA . CYS A 1 74 ? 7.050 -14.701 -12.894 1.00 73.25 74 CYS A CA 1
ATOM 575 C C . CYS A 1 74 ? 7.590 -13.255 -12.793 1.00 73.25 74 CYS A C 1
ATOM 577 O O . CYS A 1 74 ? 6.813 -12.298 -12.866 1.00 73.25 74 CYS A O 1
ATOM 579 N N . PRO A 1 75 ? 8.923 -13.072 -12.731 1.00 66.81 75 PRO A N 1
ATOM 580 C CA . PRO A 1 75 ? 9.565 -11.777 -12.472 1.00 66.81 75 PRO A CA 1
ATOM 581 C C . PRO A 1 75 ? 9.387 -10.706 -13.563 1.00 66.81 75 PRO A C 1
ATOM 583 O O . PRO A 1 75 ? 9.767 -9.556 -13.355 1.00 66.81 75 PRO A O 1
ATOM 586 N N . THR A 1 76 ? 8.895 -11.065 -14.752 1.00 67.62 76 THR A N 1
ATOM 587 C CA . THR A 1 76 ? 8.812 -10.163 -15.920 1.00 67.62 76 THR A CA 1
ATOM 588 C C . THR A 1 76 ? 7.442 -10.138 -16.592 1.00 67.62 76 THR A C 1
ATOM 590 O O . THR A 1 76 ? 7.270 -9.445 -17.587 1.00 67.62 76 THR A O 1
ATOM 593 N N . ARG A 1 77 ? 6.461 -10.901 -16.089 1.00 75.56 77 ARG A N 1
ATOM 594 C CA . ARG A 1 77 ? 5.123 -10.985 -16.706 1.00 75.56 77 ARG A CA 1
ATOM 595 C C . ARG A 1 77 ? 4.199 -9.865 -16.254 1.00 75.56 77 ARG A C 1
ATOM 597 O O . ARG A 1 77 ? 3.314 -9.466 -17.005 1.00 75.56 77 ARG A O 1
ATOM 604 N N . PHE A 1 78 ? 4.377 -9.399 -15.023 1.00 78.44 78 PHE A N 1
ATOM 605 C CA . PHE A 1 78 ? 3.525 -8.382 -14.434 1.00 78.44 78 PHE A CA 1
ATOM 606 C C . PHE A 1 78 ? 4.144 -7.005 -14.626 1.00 78.44 78 PHE A C 1
ATOM 608 O O . PHE A 1 78 ? 5.313 -6.782 -14.309 1.00 78.44 78 PHE A O 1
ATOM 615 N N . HIS A 1 79 ? 3.335 -6.081 -15.131 1.00 81.94 79 HIS A N 1
ATOM 616 C CA . HIS A 1 79 ? 3.711 -4.690 -15.319 1.00 81.94 79 HIS A CA 1
ATOM 617 C C . HIS A 1 79 ? 2.723 -3.795 -14.586 1.00 81.94 79 HIS A C 1
ATOM 619 O O . HIS A 1 79 ? 1.518 -4.044 -14.603 1.00 81.94 79 HIS A O 1
ATOM 625 N N . PHE A 1 80 ? 3.244 -2.747 -13.962 1.00 83.06 80 PHE A N 1
ATOM 626 C CA . PHE A 1 80 ? 2.440 -1.686 -13.377 1.00 83.06 80 PHE A CA 1
ATOM 627 C C . PHE A 1 80 ? 2.685 -0.390 -14.147 1.00 83.06 80 PHE A C 1
ATOM 629 O O . PHE A 1 80 ? 3.792 -0.149 -14.634 1.00 83.06 80 PHE A O 1
ATOM 636 N N . VAL A 1 81 ? 1.650 0.432 -14.281 1.00 83.12 81 VAL A N 1
ATOM 637 C CA . VAL A 1 81 ? 1.737 1.715 -14.979 1.00 83.12 81 VAL A CA 1
ATOM 638 C C . VAL A 1 81 ? 2.133 2.785 -13.969 1.00 83.12 81 VAL A C 1
ATOM 640 O O . VAL A 1 81 ? 1.413 3.007 -13.001 1.00 83.12 81 VAL A O 1
ATOM 643 N N . LEU A 1 82 ? 3.274 3.436 -14.190 1.00 79.44 82 LEU A N 1
ATOM 644 C CA . LEU A 1 82 ? 3.730 4.577 -13.397 1.00 79.44 82 LEU A CA 1
ATOM 645 C C . LEU A 1 82 ? 3.815 5.826 -14.271 1.00 79.44 82 LEU A C 1
ATOM 647 O O . LEU A 1 82 ? 4.080 5.744 -15.474 1.00 79.44 82 LEU A O 1
ATOM 651 N N . SER A 1 83 ? 3.624 6.990 -13.659 1.00 80.94 83 SER A N 1
ATOM 652 C CA . SER A 1 83 ? 3.859 8.270 -14.324 1.00 80.94 83 SER A CA 1
ATOM 653 C C . SER A 1 83 ? 5.356 8.601 -14.378 1.00 80.94 83 SER A C 1
ATOM 655 O O . SER A 1 83 ? 6.142 8.226 -13.501 1.00 80.94 83 SER A O 1
ATOM 657 N N . CYS A 1 84 ? 5.781 9.342 -15.404 1.00 79.00 84 CYS A N 1
ATOM 658 C CA . CYS A 1 84 ? 7.177 9.771 -15.502 1.00 79.00 84 CYS A CA 1
ATOM 659 C C . CYS A 1 84 ? 7.606 10.689 -14.336 1.00 79.00 84 CYS A C 1
ATOM 661 O O . CYS A 1 84 ? 8.779 10.687 -13.961 1.00 79.00 84 CYS A O 1
ATOM 663 N N . GLU A 1 85 ? 6.682 11.452 -13.739 1.00 75.81 85 GLU A N 1
ATOM 664 C CA . GLU A 1 85 ? 6.964 12.309 -12.576 1.00 75.81 85 GLU A CA 1
ATOM 665 C C . GLU A 1 85 ? 7.289 11.500 -11.312 1.00 75.81 85 GLU A C 1
ATOM 667 O O . GLU A 1 85 ? 8.251 11.816 -10.605 1.00 75.81 85 GLU A O 1
ATOM 672 N N . GLU A 1 86 ? 6.569 10.402 -11.073 1.00 75.06 86 GLU A N 1
ATOM 673 C CA . GLU A 1 86 ? 6.861 9.467 -9.983 1.00 75.06 86 GLU A CA 1
ATOM 674 C C . GLU A 1 86 ? 8.228 8.803 -10.177 1.00 75.06 86 GLU A C 1
ATOM 676 O O . GLU A 1 86 ? 9.002 8.669 -9.223 1.00 75.06 86 GLU A O 1
ATOM 681 N N . LEU A 1 87 ? 8.569 8.449 -11.421 1.00 78.81 87 LEU A N 1
ATOM 682 C CA . LEU A 1 87 ? 9.890 7.921 -11.769 1.00 78.81 87 LEU A CA 1
ATOM 683 C C . LEU A 1 87 ? 11.011 8.941 -11.513 1.00 78.81 87 LEU A C 1
ATOM 685 O O . LEU A 1 87 ? 12.066 8.568 -11.005 1.00 78.81 87 LEU A O 1
ATOM 689 N N . ALA A 1 88 ? 10.823 10.228 -11.810 1.00 76.56 88 ALA A N 1
ATOM 690 C CA . ALA A 1 88 ? 11.831 11.232 -11.458 1.00 76.56 88 ALA A CA 1
ATOM 691 C C . ALA A 1 88 ? 11.959 11.439 -9.951 1.00 76.56 88 ALA A C 1
ATOM 693 O O . ALA A 1 88 ? 13.071 11.631 -9.451 1.00 76.56 88 ALA A O 1
ATOM 694 N N . TYR A 1 89 ? 10.848 11.384 -9.217 1.00 77.00 89 TYR A N 1
ATOM 695 C CA . TYR A 1 89 ? 10.870 11.508 -7.764 1.00 77.00 89 TYR A CA 1
ATOM 696 C C . TYR A 1 89 ? 11.692 10.385 -7.109 1.00 77.00 89 TYR A C 1
ATOM 698 O O . TYR A 1 89 ? 12.550 10.667 -6.271 1.00 77.00 89 TYR A O 1
ATOM 706 N N . LEU A 1 90 ? 11.519 9.138 -7.567 1.00 77.56 90 LEU A N 1
ATOM 707 C CA . LEU A 1 90 ? 12.326 7.969 -7.176 1.00 77.56 90 LEU A CA 1
ATOM 708 C C . LEU A 1 90 ? 13.838 8.180 -7.328 1.00 77.56 90 LEU A C 1
ATOM 710 O O . LEU A 1 90 ? 14.626 7.711 -6.506 1.00 77.56 90 LEU A O 1
ATOM 714 N N . TYR A 1 91 ? 14.245 8.847 -8.408 1.00 77.69 91 TYR A N 1
ATOM 715 C CA . TYR A 1 91 ? 15.648 8.988 -8.800 1.00 77.69 91 TYR A CA 1
ATOM 716 C C . TYR A 1 91 ? 16.285 10.307 -8.365 1.00 77.69 91 TYR A C 1
ATOM 718 O O . TYR A 1 91 ? 17.502 10.456 -8.476 1.00 77.69 91 TYR A O 1
ATOM 726 N N . ARG A 1 92 ? 15.510 11.237 -7.797 1.00 76.75 92 ARG A N 1
ATOM 727 C CA . ARG A 1 92 ? 16.003 12.496 -7.222 1.00 76.75 92 ARG A CA 1
ATOM 728 C C . ARG A 1 92 ? 17.191 12.330 -6.252 1.00 76.75 92 ARG A C 1
ATOM 730 O O . ARG A 1 92 ? 18.119 13.129 -6.356 1.00 76.75 92 ARG A O 1
ATOM 737 N N . PRO A 1 93 ? 17.228 11.333 -5.343 1.00 77.50 93 PRO A N 1
ATOM 738 C CA . PRO A 1 93 ? 18.397 11.106 -4.485 1.00 77.50 93 PRO A CA 1
ATOM 739 C C . PRO A 1 93 ? 19.595 10.445 -5.197 1.00 77.50 93 PRO A C 1
ATOM 741 O O . PRO A 1 93 ? 20.682 10.396 -4.627 1.00 77.50 93 PRO A O 1
ATOM 744 N N . TYR A 1 94 ? 19.436 9.953 -6.432 1.00 76.19 94 TYR A N 1
ATOM 745 C CA . TYR A 1 94 ? 20.459 9.212 -7.183 1.00 76.19 94 TYR A CA 1
ATOM 746 C C . TYR A 1 94 ? 20.685 9.801 -8.592 1.00 76.19 94 TYR A C 1
ATOM 748 O O . TYR A 1 94 ? 20.406 9.133 -9.595 1.00 76.19 94 TYR A O 1
ATOM 756 N N . PRO A 1 95 ? 21.239 11.025 -8.708 1.00 69.81 95 PRO A N 1
ATOM 757 C CA . PRO A 1 95 ? 21.363 11.739 -9.985 1.00 69.81 95 PRO A CA 1
ATOM 758 C C . PRO A 1 95 ? 22.212 10.996 -11.031 1.00 69.81 95 PRO A C 1
ATOM 760 O O . PRO A 1 95 ? 21.950 11.097 -12.227 1.00 69.81 95 PRO A O 1
ATOM 763 N N . SER A 1 96 ? 23.180 10.179 -10.605 1.00 70.06 96 SER A N 1
ATOM 764 C CA . SER A 1 96 ? 24.019 9.366 -11.499 1.00 70.06 96 SER A CA 1
ATOM 765 C C . SER A 1 96 ? 23.257 8.258 -12.235 1.00 70.06 96 SER A C 1
ATOM 767 O O . SER A 1 96 ? 23.701 7.806 -13.288 1.00 70.06 96 SER A O 1
ATOM 769 N N . ARG A 1 97 ? 22.100 7.823 -11.718 1.00 70.81 97 ARG A N 1
ATOM 770 C CA . ARG A 1 97 ? 21.243 6.806 -12.353 1.00 70.81 97 ARG A CA 1
ATOM 771 C C . ARG A 1 97 ? 20.107 7.407 -13.183 1.00 70.81 97 ARG A C 1
ATOM 773 O O . ARG A 1 97 ? 19.312 6.673 -13.760 1.00 70.81 97 ARG A O 1
ATOM 780 N N . LEU A 1 98 ? 20.024 8.732 -13.256 1.00 72.50 98 LEU A N 1
ATOM 781 C CA . LEU A 1 98 ? 18.991 9.421 -14.024 1.00 72.50 98 LEU A CA 1
ATOM 782 C C . LEU A 1 98 ? 19.266 9.328 -15.536 1.00 72.50 98 LEU A C 1
ATOM 784 O O . LEU A 1 98 ? 18.344 9.159 -16.328 1.00 72.50 98 LEU A O 1
ATOM 788 N N . ALA A 1 99 ? 20.544 9.320 -15.931 1.00 71.38 99 ALA A N 1
ATOM 789 C CA . ALA A 1 99 ? 20.954 9.102 -17.318 1.00 71.38 99 ALA A CA 1
ATOM 790 C C . ALA A 1 99 ? 20.588 7.695 -17.826 1.00 71.38 99 ALA A C 1
ATOM 792 O O . ALA A 1 99 ? 20.114 7.546 -18.949 1.00 71.38 99 ALA A O 1
ATOM 793 N N . SER A 1 100 ? 20.743 6.658 -16.993 1.00 74.56 100 SER A N 1
ATOM 794 C CA . SER A 1 100 ? 20.362 5.290 -17.367 1.00 74.56 100 SER A CA 1
ATOM 795 C C . SER A 1 100 ? 18.846 5.087 -17.423 1.00 74.56 100 SER A C 1
ATOM 797 O O . SER A 1 100 ? 18.379 4.235 -18.179 1.00 74.56 100 SER A O 1
ATOM 799 N N . LEU A 1 101 ? 18.073 5.888 -16.682 1.00 75.19 101 LEU A N 1
ATOM 800 C CA . LEU A 1 101 ? 16.614 5.907 -16.766 1.00 75.19 101 LEU A CA 1
ATOM 801 C C . LEU A 1 101 ? 16.135 6.403 -18.139 1.00 75.19 101 LEU A C 1
ATOM 803 O O . LEU A 1 101 ? 15.274 5.767 -18.742 1.00 75.19 101 LEU A O 1
ATOM 807 N N . ALA A 1 102 ? 16.723 7.489 -18.655 1.00 73.94 102 ALA A N 1
ATOM 808 C CA . ALA A 1 102 ? 16.362 8.062 -19.955 1.00 73.94 102 ALA A CA 1
ATOM 809 C C . ALA A 1 102 ? 16.624 7.093 -21.123 1.00 73.94 102 ALA A C 1
ATOM 811 O O . ALA A 1 102 ? 15.842 7.043 -22.070 1.00 73.94 102 ALA A O 1
ATOM 812 N N . THR A 1 103 ? 17.674 6.269 -21.031 1.00 79.75 103 THR A N 1
ATOM 813 C CA . THR A 1 103 ? 17.959 5.211 -22.016 1.00 79.75 103 THR A CA 1
ATOM 814 C C . THR A 1 103 ? 16.933 4.077 -21.969 1.00 79.75 103 THR A C 1
ATOM 816 O O . THR A 1 103 ? 16.637 3.461 -22.989 1.00 79.75 103 THR A O 1
ATOM 819 N N . ARG A 1 104 ? 16.399 3.773 -20.782 1.00 77.62 104 ARG A N 1
ATOM 820 C CA . ARG A 1 104 ? 15.490 2.641 -20.558 1.00 77.62 104 ARG A CA 1
ATOM 821 C C . ARG A 1 104 ? 14.028 2.995 -20.818 1.00 77.62 104 ARG A C 1
ATOM 823 O O . ARG A 1 104 ? 13.269 2.151 -21.280 1.00 77.62 104 ARG A O 1
ATOM 830 N N . TYR A 1 105 ? 13.663 4.247 -20.554 1.00 79.94 105 TYR A N 1
ATOM 831 C CA . TYR A 1 105 ? 12.334 4.808 -20.764 1.00 79.94 105 TYR A CA 1
ATOM 832 C C . TYR A 1 105 ? 12.446 6.111 -21.568 1.00 79.94 105 TYR A C 1
ATOM 834 O O . TYR A 1 105 ? 12.402 7.203 -20.992 1.00 79.94 105 TYR A O 1
ATOM 842 N N . PRO A 1 106 ? 12.577 6.023 -22.907 1.00 78.31 106 PRO A N 1
ATOM 843 C CA . PRO A 1 106 ? 12.745 7.201 -23.759 1.00 78.31 106 PRO A CA 1
ATOM 844 C C . PRO A 1 106 ? 11.526 8.135 -23.724 1.00 78.31 106 PRO A C 1
ATOM 846 O O . PRO A 1 106 ? 11.659 9.337 -23.936 1.00 78.31 106 PRO A O 1
ATOM 849 N N . SER A 1 107 ? 10.346 7.611 -23.380 1.00 76.62 107 SER A N 1
ATOM 850 C CA . SER A 1 107 ? 9.122 8.384 -23.133 1.00 76.62 107 SER A CA 1
ATOM 851 C C . SER A 1 107 ? 9.242 9.368 -21.963 1.00 76.62 107 SER A C 1
ATOM 853 O O . SER A 1 107 ? 8.550 10.382 -21.956 1.00 76.62 107 SER A O 1
ATOM 855 N N . CYS A 1 108 ? 10.140 9.114 -21.006 1.00 75.19 108 CYS A N 1
ATOM 856 C CA . CYS A 1 108 ? 10.408 9.997 -19.871 1.00 75.19 108 CYS A CA 1
ATOM 857 C C . CYS A 1 108 ? 11.686 10.843 -20.053 1.00 75.19 108 CYS A C 1
ATOM 859 O O . CYS A 1 108 ? 12.096 11.538 -19.123 1.00 75.19 108 CYS A O 1
ATOM 861 N N . ALA A 1 109 ? 12.329 10.820 -21.229 1.00 69.31 109 ALA A N 1
ATOM 862 C CA . ALA A 1 109 ? 13.588 11.536 -21.469 1.00 69.31 109 ALA A CA 1
ATOM 863 C C . ALA A 1 109 ? 13.454 13.068 -21.342 1.00 69.31 109 ALA A C 1
ATOM 865 O O . ALA A 1 109 ? 14.415 13.749 -20.983 1.00 69.31 109 ALA A O 1
ATOM 866 N N . SER A 1 110 ? 12.254 13.617 -21.564 1.00 63.38 110 SER A N 1
ATOM 867 C CA . SER A 1 110 ? 11.968 15.053 -21.430 1.00 63.38 110 SER A CA 1
ATOM 868 C C . SER A 1 110 ? 12.081 15.580 -19.993 1.00 63.38 110 SER A C 1
ATOM 870 O O . SER A 1 110 ? 12.174 16.793 -19.797 1.00 63.38 110 SER A O 1
ATOM 872 N N . LEU A 1 111 ? 12.148 14.705 -18.979 1.00 61.78 111 LEU A N 1
ATOM 873 C CA . LEU A 1 111 ? 12.316 15.129 -17.586 1.00 61.78 111 LEU A CA 1
ATOM 874 C C . LEU A 1 111 ? 13.697 15.721 -17.287 1.00 61.78 111 LEU A C 1
ATOM 876 O O . LEU A 1 111 ? 13.805 16.546 -16.382 1.00 61.78 111 LEU A O 1
ATOM 880 N N . GLY A 1 112 ? 14.729 15.372 -18.063 1.00 56.44 112 GLY A N 1
ATOM 881 C CA . GLY A 1 112 ? 16.065 15.965 -17.923 1.00 56.44 112 GLY A CA 1
ATOM 882 C C . GLY A 1 112 ? 16.111 17.466 -18.237 1.00 56.44 112 GLY A C 1
ATOM 883 O O . GLY A 1 112 ? 16.977 18.168 -17.723 1.00 56.44 112 GLY A O 1
ATOM 884 N N . ASN A 1 113 ? 15.145 17.972 -19.013 1.00 56.59 113 ASN A N 1
ATOM 885 C CA . ASN A 1 113 ? 15.084 19.371 -19.450 1.00 56.59 113 ASN A CA 1
ATOM 886 C C . ASN A 1 113 ? 14.149 20.248 -18.596 1.00 56.59 113 ASN A C 1
ATOM 888 O O . ASN A 1 113 ? 13.915 21.403 -18.941 1.00 56.59 113 ASN A O 1
ATOM 892 N N . GLY A 1 114 ? 13.590 19.727 -17.495 1.00 55.50 114 GLY A N 1
ATOM 893 C CA . GLY A 1 114 ? 12.724 20.501 -16.593 1.00 55.50 114 GLY A CA 1
ATOM 894 C C . GLY A 1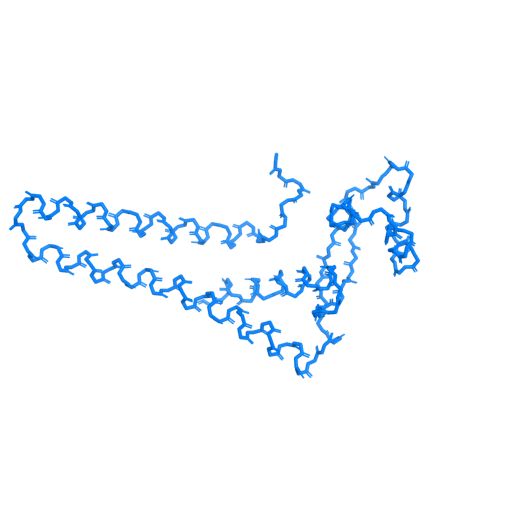 114 ? 11.332 20.839 -17.151 1.00 55.50 114 GLY A C 1
ATOM 895 O O . GLY A 1 114 ? 10.583 21.567 -16.509 1.00 55.50 114 GLY A O 1
ATOM 896 N N . THR A 1 115 ? 10.960 20.293 -18.311 1.00 53.38 115 THR A N 1
ATOM 897 C CA . THR A 1 115 ? 9.664 20.511 -18.984 1.00 53.38 115 THR A CA 1
ATOM 898 C C . THR A 1 115 ? 8.716 19.308 -18.874 1.00 53.38 115 THR A C 1
ATOM 900 O O . THR A 1 115 ? 7.772 19.174 -19.652 1.00 53.38 115 THR A O 1
ATOM 903 N N . GLY A 1 116 ? 8.964 18.414 -17.910 1.00 53.81 116 GLY A N 1
ATOM 904 C CA . GLY A 1 116 ? 8.296 17.118 -17.772 1.00 53.81 116 GLY A CA 1
ATOM 905 C C . GLY A 1 116 ? 6.774 17.214 -17.669 1.00 53.81 116 GLY A C 1
ATOM 906 O O . GLY A 1 116 ? 6.229 17.730 -16.697 1.00 53.81 116 GLY A O 1
ATOM 907 N N . SER A 1 117 ? 6.088 16.685 -18.680 1.00 54.56 117 SER A N 1
ATOM 908 C CA . SER A 1 117 ? 4.634 16.568 -18.724 1.00 54.56 117 SER A CA 1
ATOM 909 C C . SER A 1 117 ? 4.163 15.497 -17.736 1.00 54.56 117 SER A C 1
ATOM 911 O O . SER A 1 117 ? 4.403 14.310 -17.949 1.00 54.56 117 SER A O 1
ATOM 913 N N . ALA A 1 118 ? 3.441 15.910 -16.692 1.00 57.38 118 ALA A N 1
ATOM 914 C CA . ALA A 1 118 ? 2.827 15.040 -15.678 1.00 57.38 118 ALA A CA 1
ATOM 915 C C . ALA A 1 118 ? 1.858 13.972 -16.246 1.00 57.38 118 ALA A C 1
ATOM 917 O O . ALA A 1 118 ? 1.416 13.082 -15.532 1.00 57.38 118 ALA A O 1
ATOM 918 N N . ALA A 1 119 ? 1.527 14.035 -17.539 1.00 63.72 119 ALA A N 1
ATOM 919 C CA . ALA A 1 119 ? 0.541 13.175 -18.193 1.00 63.72 119 ALA A CA 1
ATOM 920 C C . ALA A 1 119 ? 1.129 11.959 -18.943 1.00 63.72 119 ALA A C 1
ATOM 922 O O . ALA A 1 119 ? 0.384 11.256 -19.625 1.00 63.72 119 ALA A O 1
ATOM 923 N N . VAL A 1 120 ? 2.444 11.713 -18.881 1.00 77.19 120 VAL A N 1
ATOM 924 C CA . VAL A 1 120 ? 3.062 10.565 -19.571 1.00 77.19 120 VAL A CA 1
ATOM 925 C C . VAL A 1 120 ? 3.156 9.365 -18.633 1.00 77.19 120 VAL A C 1
ATOM 927 O O . VAL A 1 120 ? 3.784 9.437 -17.575 1.00 77.19 120 VAL A O 1
ATOM 930 N N . PHE A 1 121 ? 2.568 8.249 -19.063 1.00 80.62 121 PHE A N 1
ATOM 931 C CA . PHE A 1 121 ? 2.530 6.985 -18.332 1.00 80.62 121 PHE A CA 1
ATOM 932 C C . PHE A 1 121 ? 3.359 5.911 -19.033 1.00 80.62 121 PHE A C 1
ATOM 934 O O . PHE A 1 121 ? 3.362 5.814 -20.262 1.00 80.62 121 PHE A O 1
ATOM 941 N N . VAL A 1 122 ? 4.054 5.089 -18.249 1.00 83.44 122 VAL A N 1
ATOM 942 C CA . VAL A 1 122 ? 4.948 4.038 -18.740 1.00 83.44 122 VAL A CA 1
ATOM 943 C C . VAL A 1 122 ? 4.737 2.752 -17.948 1.00 83.44 122 VAL A C 1
ATOM 945 O O . VAL A 1 122 ? 4.546 2.776 -16.734 1.00 83.44 122 VAL A O 1
ATOM 948 N N . ALA A 1 123 ? 4.778 1.615 -18.641 1.00 83.88 123 ALA A N 1
ATOM 949 C CA . ALA A 1 123 ? 4.705 0.300 -18.020 1.00 83.88 123 ALA A CA 1
ATOM 950 C C . ALA A 1 123 ? 6.085 -0.124 -17.489 1.00 83.88 123 ALA A C 1
ATOM 952 O O . ALA A 1 123 ? 7.045 -0.241 -18.250 1.00 83.88 123 ALA A O 1
ATOM 953 N N . VAL A 1 124 ? 6.170 -0.387 -16.186 1.00 84.50 124 VAL A N 1
ATOM 954 C CA . VAL A 1 124 ? 7.385 -0.824 -15.485 1.00 84.50 124 VAL A CA 1
ATOM 955 C C . VAL A 1 124 ? 7.199 -2.272 -15.023 1.00 84.50 124 VAL A C 1
ATOM 957 O O . VAL A 1 124 ? 6.131 -2.606 -14.503 1.00 84.50 124 VAL A O 1
ATOM 960 N N . PRO A 1 125 ? 8.188 -3.164 -15.213 1.00 83.50 125 PRO A N 1
ATOM 961 C CA . PRO A 1 125 ? 8.099 -4.542 -14.734 1.00 83.50 125 PRO A CA 1
ATOM 962 C C . PRO A 1 125 ? 8.103 -4.616 -13.200 1.00 83.50 125 PRO A C 1
ATOM 964 O O . PRO A 1 125 ? 8.880 -3.939 -12.529 1.00 83.50 125 PRO A O 1
ATOM 967 N N . ALA A 1 126 ? 7.253 -5.475 -12.640 1.00 81.69 126 ALA A N 1
ATOM 968 C CA . ALA A 1 126 ? 7.127 -5.705 -11.204 1.00 81.69 126 ALA A CA 1
ATOM 969 C C . ALA A 1 126 ? 8.139 -6.765 -10.722 1.00 81.69 126 ALA A C 1
ATOM 971 O O . ALA A 1 126 ? 7.887 -7.962 -10.818 1.00 81.69 126 ALA A O 1
ATOM 972 N N . ASN A 1 127 ? 9.292 -6.321 -10.211 1.00 80.56 127 ASN A N 1
ATOM 973 C CA . ASN A 1 127 ? 10.422 -7.166 -9.784 1.00 80.56 127 ASN A CA 1
ATOM 974 C C . ASN A 1 127 ? 11.211 -6.498 -8.635 1.00 80.56 127 ASN A C 1
ATOM 976 O O . ASN A 1 127 ? 11.174 -5.279 -8.487 1.00 80.56 127 ASN A O 1
ATOM 980 N N . LEU A 1 128 ? 11.976 -7.237 -7.829 1.00 80.06 128 LEU A N 1
ATOM 981 C CA . LEU A 1 128 ? 12.793 -6.655 -6.752 1.00 80.06 128 LEU A CA 1
ATOM 982 C C . LEU A 1 128 ? 14.182 -6.123 -7.170 1.00 80.06 128 LEU A C 1
ATOM 984 O O . LEU A 1 128 ? 14.888 -5.546 -6.333 1.00 80.06 128 LEU A O 1
ATOM 988 N N . ALA A 1 129 ? 14.586 -6.265 -8.434 1.00 80.25 129 ALA A N 1
ATOM 989 C CA . ALA A 1 129 ? 15.940 -5.946 -8.897 1.00 80.25 129 ALA A CA 1
ATOM 990 C C . ALA A 1 129 ? 16.307 -4.452 -8.822 1.00 80.25 129 ALA A C 1
ATOM 992 O O . ALA A 1 129 ? 17.426 -4.102 -8.447 1.00 80.25 129 ALA A O 1
ATOM 993 N N . GLN A 1 130 ? 15.385 -3.559 -9.181 1.00 80.50 130 GLN A N 1
ATOM 994 C CA . GLN A 1 130 ? 15.649 -2.123 -9.327 1.00 80.50 130 GLN A CA 1
ATOM 995 C C . GLN A 1 130 ? 14.624 -1.287 -8.539 1.00 80.50 130 GLN A C 1
ATOM 997 O O . GLN A 1 130 ? 13.538 -1.795 -8.246 1.00 80.50 130 GLN A O 1
ATOM 1002 N N . PRO A 1 131 ? 14.936 -0.035 -8.147 1.00 76.31 131 PRO A N 1
ATOM 1003 C CA . PRO A 1 131 ? 14.039 0.774 -7.313 1.00 76.31 131 PRO A CA 1
ATOM 1004 C C . PRO A 1 131 ? 12.674 1.052 -7.966 1.00 76.31 131 PRO A C 1
ATOM 1006 O O . PRO A 1 131 ? 11.646 1.001 -7.291 1.00 76.31 131 PRO A O 1
ATOM 1009 N N . GLU A 1 132 ? 12.637 1.275 -9.278 1.00 77.75 132 GLU A N 1
ATOM 1010 C CA . GLU A 1 132 ? 11.408 1.437 -10.056 1.00 77.75 132 GLU A CA 1
ATOM 1011 C 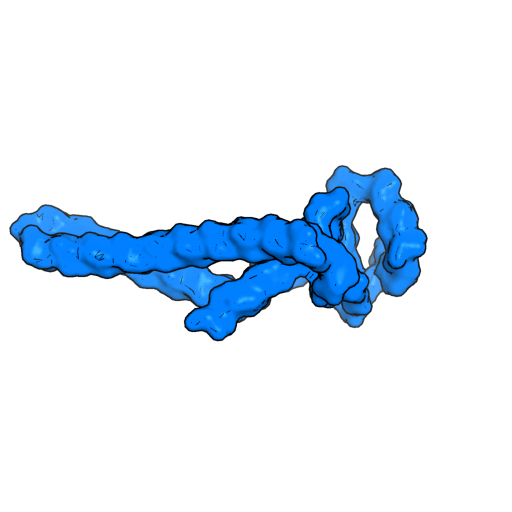C . GLU A 1 132 ? 10.580 0.144 -10.078 1.00 77.75 132 GLU A C 1
ATOM 1013 O O . GLU A 1 132 ? 9.365 0.178 -9.886 1.00 77.75 132 GLU A O 1
ATOM 1018 N N . ASN A 1 133 ? 11.233 -1.014 -10.179 1.00 83.69 133 ASN A N 1
ATOM 1019 C CA . ASN A 1 133 ? 10.545 -2.304 -10.193 1.00 83.69 133 ASN A CA 1
ATOM 1020 C C . ASN A 1 133 ? 9.965 -2.655 -8.808 1.00 83.69 133 ASN A C 1
ATOM 1022 O O . ASN A 1 133 ? 8.846 -3.162 -8.713 1.00 83.69 133 ASN A O 1
ATOM 1026 N N . ARG A 1 134 ? 10.691 -2.327 -7.723 1.00 81.75 134 ARG A N 1
ATOM 1027 C CA . ARG A 1 134 ? 10.227 -2.496 -6.328 1.00 81.75 134 ARG A CA 1
ATOM 1028 C C . ARG A 1 134 ? 8.986 -1.666 -6.028 1.00 81.75 134 ARG A C 1
ATOM 1030 O O . ARG A 1 134 ? 8.162 -2.038 -5.197 1.00 81.75 134 ARG A O 1
ATOM 1037 N N . THR A 1 135 ? 8.865 -0.541 -6.714 1.00 79.00 135 THR A N 1
ATOM 1038 C CA . THR A 1 135 ? 7.678 0.304 -6.664 1.00 79.00 135 THR A CA 1
ATOM 1039 C C . THR A 1 135 ? 6.524 -0.324 -7.426 1.00 79.00 135 THR A C 1
ATOM 1041 O O . THR A 1 135 ? 5.404 -0.395 -6.930 1.00 79.00 135 THR A O 1
ATOM 1044 N N . ALA A 1 136 ? 6.789 -0.769 -8.652 1.00 81.25 136 ALA A N 1
ATOM 1045 C CA . ALA A 1 136 ? 5.775 -1.374 -9.498 1.00 81.25 136 ALA A CA 1
ATOM 1046 C C . ALA A 1 136 ? 5.142 -2.594 -8.813 1.00 81.25 136 ALA A C 1
ATOM 1048 O O . ALA A 1 136 ? 3.920 -2.713 -8.779 1.00 81.25 136 ALA A O 1
ATOM 1049 N N . ILE A 1 137 ? 5.959 -3.454 -8.193 1.00 82.00 137 ILE A N 1
ATOM 1050 C CA . ILE A 1 137 ? 5.462 -4.638 -7.483 1.00 82.00 137 ILE A CA 1
ATOM 1051 C C . ILE A 1 137 ? 4.693 -4.287 -6.207 1.00 82.00 137 ILE A C 1
ATOM 1053 O O . ILE A 1 137 ? 3.682 -4.925 -5.922 1.00 82.00 137 ILE A O 1
ATOM 1057 N N . SER A 1 138 ? 5.108 -3.262 -5.454 1.00 79.50 138 SER A N 1
ATOM 1058 C CA . SER A 1 138 ? 4.377 -2.864 -4.249 1.00 79.50 138 SER A CA 1
ATOM 1059 C C . SER A 1 138 ? 2.998 -2.307 -4.600 1.00 79.50 138 SER A C 1
ATOM 1061 O O . SER A 1 138 ? 2.011 -2.735 -4.007 1.00 79.50 138 SER A O 1
ATOM 1063 N N . ASN A 1 139 ? 2.903 -1.440 -5.612 1.00 78.81 139 ASN A N 1
ATOM 1064 C CA . ASN A 1 139 ? 1.625 -0.909 -6.089 1.00 78.81 139 ASN A CA 1
ATOM 1065 C C . ASN A 1 139 ? 0.713 -1.999 -6.675 1.00 78.81 139 ASN A C 1
ATOM 1067 O O . ASN A 1 139 ? -0.487 -2.001 -6.401 1.00 78.81 139 ASN A O 1
ATOM 1071 N N . LEU A 1 140 ? 1.276 -2.957 -7.420 1.00 79.56 140 LEU A N 1
ATOM 1072 C CA . LEU A 1 140 ? 0.532 -4.100 -7.956 1.00 79.56 140 LEU A CA 1
ATOM 1073 C C . LEU A 1 140 ? -0.110 -4.935 -6.836 1.00 79.56 140 LEU A C 1
ATOM 1075 O O . LEU A 1 140 ? -1.295 -5.258 -6.899 1.00 79.56 140 LEU A O 1
ATOM 1079 N N . VAL A 1 141 ? 0.661 -5.263 -5.795 1.00 79.62 141 VAL A N 1
ATOM 1080 C CA . VAL A 1 141 ? 0.175 -6.078 -4.674 1.00 79.62 141 VAL A CA 1
ATOM 1081 C C . VAL A 1 141 ? -0.812 -5.306 -3.799 1.00 79.62 141 VAL A C 1
ATOM 1083 O O . VAL A 1 141 ? -1.806 -5.881 -3.357 1.00 79.62 141 VAL A O 1
ATOM 1086 N N . PHE A 1 142 ? -0.598 -4.003 -3.594 1.00 72.88 142 PHE A N 1
ATOM 1087 C CA . PHE A 1 142 ? -1.572 -3.161 -2.897 1.00 72.88 142 PHE A CA 1
ATOM 1088 C C . PHE A 1 142 ? -2.931 -3.153 -3.609 1.00 72.88 142 PHE A C 1
ATOM 1090 O O . PHE A 1 142 ? -3.952 -3.332 -2.947 1.00 72.88 142 PHE A O 1
ATOM 1097 N N . GLY A 1 143 ? -2.951 -3.028 -4.940 1.00 63.53 143 GLY A N 1
ATOM 1098 C CA . GLY A 1 143 ? -4.184 -3.112 -5.730 1.00 63.53 143 GLY A CA 1
ATOM 1099 C C . GLY A 1 143 ? -4.900 -4.460 -5.596 1.00 63.53 143 GLY A C 1
ATOM 1100 O O . GLY A 1 143 ? -6.118 -4.497 -5.464 1.00 63.53 143 GLY A O 1
ATOM 1101 N N . ALA A 1 144 ? -4.152 -5.566 -5.547 1.00 60.53 144 ALA A N 1
ATOM 1102 C CA . ALA A 1 144 ? -4.726 -6.898 -5.345 1.00 60.53 144 ALA A CA 1
ATOM 1103 C C . ALA A 1 144 ? -5.320 -7.098 -3.935 1.00 60.53 144 ALA A C 1
ATOM 1105 O O . ALA A 1 144 ? -6.260 -7.869 -3.770 1.00 60.53 144 ALA A O 1
ATOM 1106 N N . SER A 1 145 ? -4.798 -6.395 -2.924 1.00 56.00 145 SER A N 1
ATOM 1107 C CA . SER A 1 145 ? -5.266 -6.505 -1.534 1.00 56.00 145 SER A CA 1
ATOM 1108 C C . SER A 1 145 ? -6.527 -5.695 -1.200 1.00 56.00 145 SER A C 1
ATOM 1110 O O . SER A 1 145 ? -7.088 -5.903 -0.131 1.00 56.00 145 SER A O 1
ATOM 1112 N N . GLY A 1 146 ? -6.968 -4.785 -2.081 1.00 48.91 146 GLY A N 1
ATOM 1113 C CA . GLY A 1 146 ? -8.191 -3.983 -1.897 1.00 48.91 146 GLY A CA 1
ATOM 1114 C C . GLY A 1 146 ? -9.468 -4.605 -2.482 1.00 48.91 146 GLY A C 1
ATOM 1115 O O . GLY A 1 146 ? -10.554 -4.090 -2.251 1.00 48.91 146 GLY A O 1
ATOM 1116 N N . VAL A 1 147 ? -9.351 -5.701 -3.243 1.00 42.34 147 VAL A N 1
ATOM 1117 C CA . VAL A 1 147 ? -10.479 -6.366 -3.938 1.00 42.34 147 VAL A CA 1
ATOM 1118 C C . VAL A 1 147 ? -10.943 -7.641 -3.206 1.00 42.34 147 VAL A C 1
ATOM 1120 O O . VAL A 1 147 ? -11.761 -8.397 -3.728 1.00 42.34 147 VAL A O 1
ATOM 1123 N N . VAL A 1 148 ? -10.441 -7.891 -1.992 1.00 35.56 148 VAL A N 1
ATOM 1124 C CA . VAL A 1 148 ? -10.853 -9.016 -1.129 1.00 35.56 148 VAL A CA 1
ATOM 1125 C C . VAL A 1 148 ? -11.562 -8.493 0.107 1.00 35.56 148 VAL A C 1
ATOM 1127 O O . VAL A 1 148 ? -12.626 -9.056 0.441 1.00 35.56 148 VAL A O 1
#

Secondary structure (DSSP, 8-state):
--SS--S--HHHHHHHHHHHHHHHHHHHHHHHHHHTT-HHHHHHHHHHHHHHHHHHHHHHHHHHHHHHHHHHH-TTT-EEEEEHHHHHHHHTT-GGGHHHHHHH-GGGGGGGGT---TT-EEEEE--SSSHHHHHHHHHHHHHHHT--

Foldseek 3Di:
DPLQDFDDDPLLVVVVVVLVVQLVVLVVQLVVCVVVVNPVSNVVSVVSNCVSVVVVVVLVVQLVVQLVVCQVPPQFPDWAKDFLVNVVVLCVVPVVCVVVVCVVCVQSVCVVVVPGDRPDIDIDTQHPPDSSNVRGVSRVSSVVSSVD

Sequence (148 aa):
MANHSFGGTVDTQCFTGVLAISTSISIYKAWKSIRELKIDVHREWVLRTWAYAGSILSLRIVMVTLIIGIDAICPTRFHFVLSCEELAYLYRPYPSRLASLATRYPSCASLGNGTGSAAVFVAVPANLAQPENRTAISNLVFGASGVV

Radius of gyration: 20.81 Å; chains: 1; bounding box: 42×38×60 Å